Protein AF-D4DKR3-F1 (afdb_monomer_lite)

Sequence (176 aa):
MFDSEKPHPILAQIPLTVSPFISLPTATTLPYTYKSIPSSLPPSVTADASGSEKPKYVVSSSGHAAHPADILATCQALADHMKKRQSEGEAAIKEWEESIKQRDLAEKRRVAPGWLDREEKLLQPTHASGQASTEAHQSLLDRPVADQTNKDTSPAIEPRSEGVELDRAFGGLGLK

Secondary structure (DSSP, 8-state):
---TTS--TTTTSS-----TT--PPPPPPPPTT-----SSPPPPTT--TT--SS---EE-TTS-EE-HHHHHHHHHHHHHHHHHHHHHHHHHHHHHHHHHHHHHHHHHHHHSTTTSS-S-PPPPP-----S--------TT--------------------HHHHHHHHHTT----

Organism: Trichophyton verrucosum (strain HKI 0517) (NCBI:txid663202)

Structure (mmCIF, N/CA/C/O backbone):
data_AF-D4DKR3-F1
#
_entry.id   AF-D4DKR3-F1
#
loop_
_atom_site.group_PDB
_atom_site.id
_atom_site.type_symbol
_atom_site.label_atom_id
_atom_site.label_alt_id
_atom_site.label_comp_id
_atom_site.label_asym_id
_atom_site.label_entity_id
_atom_site.label_seq_id
_atom_site.pdbx_PDB_ins_code
_atom_site.Cartn_x
_atom_site.Cartn_y
_atom_site.Cartn_z
_atom_site.occupancy
_atom_site.B_iso_or_equiv
_atom_site.auth_seq_id
_atom_site.auth_comp_id
_atom_site.auth_asym_id
_atom_site.auth_atom_id
_atom_site.pdbx_PDB_model_num
ATOM 1 N N . MET A 1 1 ? 18.243 -6.278 -58.196 1.00 47.88 1 MET A N 1
ATOM 2 C CA . MET A 1 1 ? 19.218 -5.571 -57.344 1.00 47.88 1 MET A CA 1
ATOM 3 C C . MET A 1 1 ? 20.263 -4.982 -58.267 1.00 47.88 1 MET A C 1
ATOM 5 O O . MET A 1 1 ? 21.001 -5.741 -58.876 1.00 47.88 1 MET A O 1
ATOM 9 N N . PHE A 1 2 ? 20.238 -3.667 -58.476 1.00 51.94 2 PHE A N 1
ATOM 10 C CA . PHE A 1 2 ? 21.356 -2.976 -59.112 1.00 51.94 2 PHE A CA 1
ATOM 11 C C . PHE A 1 2 ? 22.352 -2.673 -57.993 1.00 51.94 2 PHE A C 1
ATOM 13 O O . PHE A 1 2 ? 22.015 -1.926 -57.076 1.00 51.94 2 PHE A O 1
ATOM 20 N N . ASP A 1 3 ? 23.522 -3.309 -58.020 1.00 56.03 3 ASP A N 1
ATOM 21 C CA . ASP A 1 3 ? 24.604 -2.995 -57.087 1.00 56.03 3 ASP A CA 1
ATOM 22 C C . ASP A 1 3 ? 25.090 -1.578 -57.394 1.00 56.03 3 ASP A C 1
ATOM 24 O O . ASP A 1 3 ? 25.833 -1.358 -58.348 1.00 56.03 3 ASP A O 1
ATOM 28 N N . SER A 1 4 ? 24.649 -0.604 -56.597 1.00 63.16 4 SER A N 1
ATOM 29 C CA . SER A 1 4 ? 24.989 0.810 -56.797 1.00 63.16 4 SER A CA 1
ATOM 30 C C . SER A 1 4 ? 26.489 1.098 -56.633 1.00 63.16 4 SER A C 1
ATOM 32 O O . SER A 1 4 ? 26.944 2.174 -57.008 1.00 63.16 4 SER A O 1
ATOM 34 N N . GLU A 1 5 ? 27.254 0.149 -56.087 1.00 69.62 5 GLU A N 1
ATOM 35 C CA . GLU A 1 5 ? 28.696 0.274 -55.855 1.00 69.62 5 GLU A CA 1
ATOM 36 C C . GLU A 1 5 ? 29.562 -0.247 -57.012 1.00 69.62 5 GLU A C 1
ATOM 38 O O . GLU A 1 5 ? 30.780 -0.070 -56.993 1.00 69.62 5 GLU A O 1
ATOM 43 N N . LYS A 1 6 ? 28.971 -0.880 -58.037 1.00 68.19 6 LYS A N 1
ATOM 44 C CA . LYS A 1 6 ? 29.717 -1.382 -59.202 1.00 68.19 6 LYS A CA 1
ATOM 45 C C . LYS A 1 6 ? 29.313 -0.633 -60.472 1.00 68.19 6 LYS A C 1
ATOM 47 O O . LYS A 1 6 ? 28.141 -0.666 -60.847 1.00 68.19 6 LYS A O 1
ATOM 52 N N . PRO A 1 7 ? 30.260 0.022 -61.170 1.00 73.94 7 PRO A N 1
ATOM 53 C CA . PRO A 1 7 ? 29.945 0.719 -62.408 1.00 73.94 7 PRO A CA 1
ATOM 54 C C . PRO A 1 7 ? 29.489 -0.273 -63.485 1.00 73.94 7 PRO A C 1
ATOM 56 O O . PRO A 1 7 ? 30.006 -1.384 -63.602 1.00 73.94 7 PRO A O 1
ATOM 59 N N . HIS A 1 8 ? 28.504 0.141 -64.282 1.00 74.00 8 HIS A N 1
ATOM 60 C CA . HIS A 1 8 ? 27.926 -0.684 -65.339 1.00 74.00 8 HIS A CA 1
ATOM 61 C C . HIS A 1 8 ? 28.985 -1.014 -66.415 1.00 74.00 8 HIS A C 1
ATOM 63 O O . HIS A 1 8 ? 29.696 -0.109 -66.858 1.00 74.00 8 HIS A O 1
ATOM 69 N N . PRO A 1 9 ? 29.079 -2.265 -66.906 1.00 78.69 9 PRO A N 1
ATOM 70 C CA . PRO A 1 9 ? 30.169 -2.710 -67.784 1.00 78.69 9 PRO A CA 1
ATOM 71 C C . PRO A 1 9 ? 30.269 -1.928 -69.103 1.00 78.69 9 PRO A C 1
ATOM 73 O O . PRO A 1 9 ? 31.364 -1.721 -69.612 1.00 78.69 9 PRO A O 1
ATOM 76 N N . ILE A 1 10 ? 29.142 -1.435 -69.629 1.00 74.56 10 ILE A N 1
ATOM 77 C CA . ILE A 1 10 ? 29.110 -0.588 -70.838 1.00 74.56 10 ILE A CA 1
ATOM 78 C C . ILE A 1 10 ? 29.700 0.808 -70.570 1.00 74.56 10 ILE A C 1
ATOM 80 O O . ILE A 1 10 ? 30.388 1.364 -71.418 1.00 74.56 10 ILE A O 1
ATOM 84 N N . LEU A 1 11 ? 29.485 1.366 -69.374 1.00 66.38 11 LEU A N 1
ATOM 85 C CA . LEU A 1 11 ? 30.037 2.668 -68.980 1.00 66.38 11 LEU A CA 1
ATOM 86 C C . LEU A 1 11 ? 31.556 2.608 -68.756 1.00 66.38 11 LEU A C 1
ATOM 88 O O . LEU A 1 11 ? 32.224 3.624 -68.901 1.00 66.38 11 LEU A O 1
ATOM 92 N N . ALA A 1 12 ? 32.109 1.425 -68.467 1.00 67.44 12 ALA A N 1
ATOM 93 C CA . ALA A 1 12 ? 33.553 1.219 -68.344 1.00 67.44 12 ALA A CA 1
ATOM 94 C C . ALA A 1 12 ? 34.294 1.205 -69.697 1.00 67.44 12 ALA A C 1
ATOM 96 O O . ALA A 1 12 ? 35.513 1.355 -69.725 1.00 67.44 12 ALA A O 1
ATOM 97 N N . GLN A 1 13 ? 33.582 1.008 -70.814 1.00 75.94 13 GLN A N 1
ATOM 98 C CA . GLN A 1 13 ? 34.176 0.926 -72.156 1.00 75.94 13 GLN A CA 1
ATOM 99 C C . GLN A 1 13 ? 34.294 2.288 -72.850 1.00 75.94 13 GLN A C 1
ATOM 101 O O . GLN A 1 13 ? 35.003 2.407 -73.849 1.00 75.94 13 GLN A O 1
ATOM 106 N N . ILE A 1 14 ? 33.604 3.312 -72.342 1.00 72.12 14 ILE A N 1
ATOM 107 C CA . ILE A 1 14 ? 33.618 4.653 -72.922 1.00 72.12 14 ILE A CA 1
ATOM 108 C C . ILE A 1 14 ? 34.691 5.470 -72.192 1.00 72.12 14 ILE A C 1
ATOM 110 O O . ILE A 1 14 ? 34.586 5.644 -70.976 1.00 72.12 14 ILE A O 1
ATOM 114 N N . PRO A 1 15 ? 35.720 5.991 -72.888 1.00 66.50 15 PRO A N 1
ATOM 115 C CA . PRO A 1 15 ? 36.674 6.888 -72.260 1.00 66.50 15 PRO A CA 1
ATOM 116 C C . PRO A 1 15 ? 35.930 8.145 -71.806 1.00 66.50 15 PRO A C 1
ATOM 118 O O . PRO A 1 15 ? 35.332 8.856 -72.613 1.00 66.50 15 PRO A O 1
ATOM 121 N N . LEU A 1 16 ? 35.954 8.415 -70.502 1.00 66.19 16 LEU A N 1
ATOM 122 C CA . LEU A 1 16 ? 35.400 9.637 -69.931 1.00 66.19 16 LEU A CA 1
ATOM 123 C C . LEU A 1 16 ? 36.301 10.799 -70.364 1.00 66.19 16 LEU A C 1
ATOM 125 O O . LEU A 1 16 ? 37.287 11.124 -69.705 1.00 66.19 16 LEU A O 1
ATOM 129 N N . THR A 1 17 ? 36.012 11.396 -71.519 1.00 60.03 17 THR A N 1
ATOM 130 C CA . THR A 1 17 ? 36.723 12.581 -71.999 1.00 60.03 17 THR A CA 1
ATOM 131 C C . THR A 1 17 ? 36.314 13.765 -71.137 1.00 60.03 17 THR A C 1
ATOM 133 O O . THR A 1 17 ? 35.278 14.394 -71.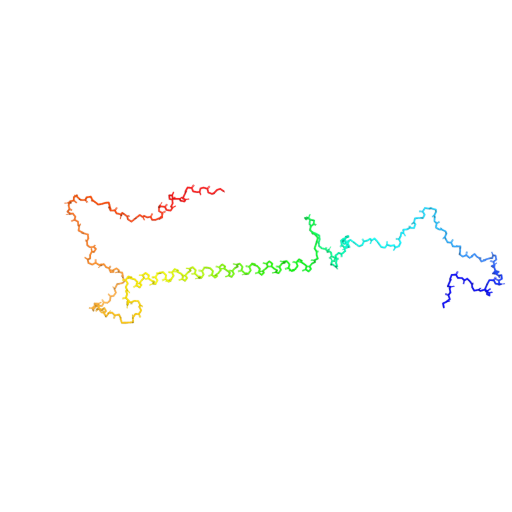352 1.00 60.03 17 THR A O 1
ATOM 136 N N . VAL A 1 18 ? 37.118 14.048 -70.122 1.00 63.41 18 VAL A N 1
ATOM 137 C CA . VAL A 1 18 ? 36.974 15.246 -69.305 1.00 63.41 18 VAL A CA 1
ATOM 138 C C . VAL A 1 18 ? 37.566 16.418 -70.083 1.00 63.41 18 VAL A C 1
ATOM 140 O O . VAL A 1 18 ? 38.732 16.390 -70.470 1.00 63.41 18 VAL A O 1
ATOM 143 N N . SER A 1 19 ? 36.757 17.447 -70.335 1.00 65.00 19 SER A N 1
ATOM 144 C CA . SER A 1 19 ? 37.252 18.709 -70.890 1.00 65.00 19 SER A CA 1
ATOM 145 C C . SER A 1 19 ? 38.295 19.307 -69.935 1.00 65.00 19 SER A C 1
ATOM 147 O O . SER A 1 19 ? 37.990 19.458 -68.751 1.00 65.00 19 SER A O 1
ATOM 149 N N . PRO A 1 20 ? 39.490 19.710 -70.410 1.00 71.94 20 PRO A N 1
ATOM 150 C CA . PRO A 1 20 ? 40.525 20.308 -69.561 1.00 71.94 20 PRO A CA 1
ATOM 151 C C . PRO A 1 20 ? 40.108 21.661 -68.960 1.00 71.94 20 PRO A C 1
ATOM 153 O O . PRO A 1 20 ? 40.789 22.181 -68.082 1.00 71.94 20 PRO A O 1
ATOM 156 N N . PHE A 1 21 ? 38.988 22.231 -69.417 1.00 73.38 21 PHE A N 1
ATOM 157 C CA . PHE A 1 21 ? 38.417 23.476 -68.903 1.00 73.38 21 PHE A CA 1
ATOM 158 C C . PHE A 1 21 ? 37.331 23.257 -67.839 1.00 73.38 21 PHE A C 1
ATOM 160 O O . PHE A 1 21 ? 36.771 24.228 -67.336 1.00 73.38 21 PHE A O 1
ATOM 167 N N . ILE A 1 22 ? 37.010 22.005 -67.500 1.00 71.12 22 ILE A N 1
ATOM 168 C CA . ILE A 1 22 ? 36.015 21.661 -66.482 1.00 71.12 22 ILE A CA 1
ATOM 169 C C . ILE A 1 22 ? 36.725 21.068 -65.267 1.00 71.12 22 ILE A C 1
ATOM 171 O O . ILE A 1 22 ? 37.285 19.974 -65.300 1.00 71.12 22 ILE A O 1
ATOM 175 N N . SER A 1 23 ? 36.712 21.817 -64.168 1.00 70.56 23 SER A N 1
ATOM 176 C CA . SER A 1 23 ? 37.173 21.338 -62.870 1.00 70.56 23 SER A CA 1
ATOM 177 C C . SER A 1 23 ? 36.073 20.478 -62.260 1.00 70.56 23 SER A C 1
ATOM 179 O O . SER A 1 23 ? 35.047 20.998 -61.822 1.00 70.56 23 SER A O 1
ATOM 181 N N . LEU A 1 24 ? 36.256 19.157 -62.250 1.00 71.94 24 LEU A N 1
ATOM 182 C CA . LEU A 1 24 ? 35.349 18.292 -61.504 1.00 71.94 24 LEU A CA 1
ATOM 183 C C . LEU A 1 24 ? 35.558 18.524 -60.003 1.00 71.94 24 LEU A C 1
ATOM 185 O O . LEU A 1 24 ? 36.702 18.695 -59.570 1.00 71.94 24 LEU A O 1
ATOM 189 N N . PRO A 1 25 ? 34.486 18.506 -59.198 1.00 77.38 25 PRO A N 1
ATOM 190 C CA . PRO A 1 25 ? 34.624 18.524 -57.752 1.00 77.38 25 PRO A CA 1
ATOM 191 C C . PRO A 1 25 ? 35.432 17.296 -57.315 1.00 77.38 25 PRO A C 1
ATOM 193 O O . PRO A 1 25 ? 35.041 16.153 -57.554 1.00 77.38 25 PRO A O 1
ATOM 196 N N . THR A 1 26 ? 36.591 17.535 -56.707 1.00 72.75 26 THR A N 1
ATOM 197 C CA . THR A 1 26 ? 37.438 16.491 -56.133 1.00 72.75 26 THR A CA 1
ATOM 198 C C . THR A 1 26 ? 36.822 15.988 -54.832 1.00 72.75 26 THR A C 1
ATOM 200 O O . THR A 1 26 ? 36.342 16.767 -54.008 1.00 72.75 26 THR A O 1
ATOM 203 N N . ALA A 1 27 ? 36.817 14.667 -54.642 1.00 74.31 27 ALA A N 1
ATOM 204 C CA . ALA A 1 27 ? 36.323 14.062 -53.413 1.00 74.31 27 ALA A CA 1
ATOM 205 C C . ALA A 1 27 ? 37.168 14.549 -52.228 1.00 74.31 27 ALA A C 1
ATOM 207 O O . ALA A 1 27 ? 38.392 14.405 -52.219 1.00 74.31 27 ALA A O 1
ATOM 208 N N . THR A 1 28 ? 36.518 15.148 -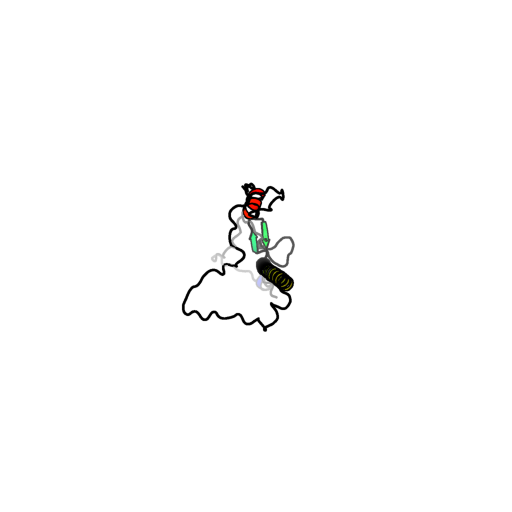51.234 1.00 75.00 28 THR A N 1
ATOM 209 C CA . THR A 1 28 ? 37.196 15.661 -50.045 1.00 75.00 28 THR A CA 1
ATOM 210 C C . THR A 1 28 ? 37.760 14.486 -49.252 1.00 75.00 28 THR A C 1
ATOM 212 O O . THR A 1 28 ? 37.004 13.642 -48.770 1.00 75.00 28 THR A O 1
ATOM 215 N N . THR A 1 29 ? 39.079 14.409 -49.107 1.00 81.12 29 THR A N 1
ATOM 216 C CA . THR A 1 29 ? 39.710 13.390 -48.267 1.00 81.12 29 THR A CA 1
ATOM 217 C C . THR A 1 29 ? 39.582 13.786 -46.807 1.00 81.12 29 THR A C 1
ATOM 219 O O . THR A 1 29 ? 39.818 14.941 -46.445 1.00 81.12 29 THR A O 1
ATOM 222 N N . LEU A 1 30 ? 39.240 12.827 -45.954 1.00 82.44 30 LEU A N 1
ATOM 223 C CA . LEU A 1 30 ? 39.203 13.062 -44.519 1.00 82.44 30 LEU A CA 1
ATOM 224 C C . LEU A 1 30 ? 40.627 13.368 -44.009 1.00 82.44 30 LEU A C 1
ATOM 226 O O . LEU A 1 30 ? 41.586 12.749 -44.478 1.00 82.44 30 LEU A O 1
ATOM 230 N N . PRO A 1 31 ? 40.796 14.317 -43.073 1.00 86.81 31 PRO A N 1
ATOM 231 C CA . PRO A 1 31 ? 42.096 14.615 -42.479 1.00 86.81 31 PRO A CA 1
ATOM 232 C C . PRO A 1 31 ? 42.723 13.383 -41.814 1.00 86.81 31 PRO A C 1
ATOM 234 O O . PRO A 1 31 ? 42.013 12.520 -41.308 1.00 86.81 31 PRO A O 1
ATOM 237 N N . TYR A 1 32 ? 44.054 13.343 -41.705 1.00 81.12 32 TYR A N 1
ATOM 238 C CA . TYR A 1 32 ? 44.770 12.253 -41.017 1.00 81.12 32 TYR A CA 1
ATOM 239 C C . TYR A 1 32 ? 44.396 12.115 -39.525 1.00 81.12 32 TYR A C 1
ATOM 241 O O . TYR A 1 32 ? 44.598 11.075 -38.908 1.00 81.12 32 TYR A O 1
ATOM 249 N N . THR A 1 33 ? 43.813 13.159 -38.934 1.00 81.81 33 THR A N 1
ATOM 250 C CA . THR A 1 33 ? 43.289 13.162 -37.562 1.00 81.81 33 THR A CA 1
ATOM 251 C C . THR A 1 33 ? 41.853 12.648 -37.453 1.00 81.81 33 THR A C 1
ATOM 253 O O . THR A 1 33 ? 41.288 12.646 -36.356 1.00 81.81 33 THR A O 1
ATOM 256 N N . TYR A 1 34 ? 41.239 12.224 -38.560 1.00 83.06 34 TYR A N 1
ATOM 257 C CA . TYR A 1 34 ? 39.873 11.730 -38.558 1.00 83.06 34 TYR A CA 1
ATOM 258 C C . TYR A 1 34 ? 39.774 10.418 -37.775 1.00 83.06 34 TYR A C 1
ATOM 260 O O . TYR A 1 34 ? 40.333 9.391 -38.154 1.00 83.06 34 TYR A O 1
ATOM 268 N N . LYS A 1 35 ? 39.030 10.456 -36.669 1.00 81.38 35 LYS A N 1
ATOM 269 C CA . LYS A 1 35 ? 38.674 9.278 -35.879 1.00 81.38 35 LYS A CA 1
ATOM 270 C C . LYS A 1 35 ? 37.245 8.880 -36.227 1.00 81.38 35 LYS A C 1
ATOM 272 O O . LYS A 1 35 ? 36.319 9.625 -35.915 1.00 81.38 35 LYS A O 1
ATOM 277 N N . SER A 1 36 ? 37.055 7.712 -36.846 1.00 78.31 36 SER A N 1
ATOM 278 C CA . SER A 1 36 ? 35.708 7.168 -37.031 1.00 78.31 36 SER A CA 1
ATOM 279 C C . SER A 1 36 ? 35.162 6.731 -35.677 1.00 78.31 36 SER A C 1
ATOM 281 O O . SER A 1 36 ? 35.691 5.807 -35.053 1.00 78.31 36 SER A O 1
ATOM 283 N N . ILE A 1 37 ? 34.111 7.395 -35.217 1.00 77.75 37 ILE A N 1
ATOM 284 C CA . ILE A 1 37 ? 33.347 6.912 -34.072 1.00 77.75 37 ILE A CA 1
ATOM 285 C C . ILE A 1 37 ? 32.473 5.726 -34.512 1.00 77.75 37 ILE A C 1
ATOM 287 O O . ILE A 1 37 ? 31.946 5.745 -35.627 1.00 77.75 37 ILE A O 1
ATOM 291 N N . PRO A 1 38 ? 32.313 4.688 -33.674 1.00 79.25 38 PRO A N 1
ATOM 292 C CA . PRO A 1 38 ? 31.360 3.621 -33.943 1.00 79.25 38 PRO A CA 1
ATOM 293 C C . PRO A 1 38 ? 29.955 4.212 -34.097 1.00 79.25 38 PRO A C 1
ATOM 295 O O . PRO A 1 38 ? 29.514 4.986 -33.253 1.00 79.25 38 PRO A O 1
ATOM 298 N N . SER A 1 39 ? 29.229 3.816 -35.142 1.00 72.19 39 SER A N 1
ATOM 299 C CA . SER A 1 39 ? 27.810 4.159 -35.328 1.00 72.19 39 SER A CA 1
ATOM 300 C C . SER A 1 39 ? 26.880 3.429 -34.350 1.00 72.19 39 SER A C 1
ATOM 302 O O . SER A 1 39 ? 25.665 3.617 -34.387 1.00 72.19 39 SER A O 1
ATOM 304 N N . SER A 1 40 ? 27.437 2.588 -33.474 1.00 72.62 40 SER A N 1
ATOM 305 C CA . SER A 1 40 ? 26.691 1.960 -32.395 1.00 72.62 40 SER A CA 1
ATOM 306 C C . SER A 1 40 ? 26.333 3.019 -31.365 1.00 72.62 40 SER A C 1
ATOM 308 O O . SER A 1 40 ? 27.212 3.586 -30.714 1.00 72.62 40 SER A O 1
ATOM 310 N N . LEU A 1 41 ? 25.031 3.254 -31.208 1.00 68.62 41 LEU A N 1
ATOM 311 C CA . LEU A 1 41 ? 24.482 4.036 -30.108 1.00 68.62 41 LEU A CA 1
ATOM 312 C C . LEU A 1 41 ? 25.113 3.563 -28.786 1.00 68.62 41 LEU A C 1
ATOM 314 O O . LEU A 1 41 ? 25.294 2.351 -28.602 1.00 68.62 41 LEU A O 1
ATOM 318 N N . PRO A 1 42 ? 25.469 4.486 -27.875 1.00 71.06 42 PRO A N 1
ATOM 319 C CA . PRO A 1 42 ? 25.926 4.096 -26.551 1.00 71.06 42 PRO A CA 1
ATOM 320 C C . PRO A 1 42 ? 24.861 3.209 -25.882 1.00 71.06 42 PRO A C 1
ATOM 322 O O . PRO A 1 42 ? 23.664 3.421 -26.114 1.00 71.06 42 PRO A O 1
ATOM 325 N N . PRO A 1 43 ? 25.270 2.213 -25.072 1.00 65.75 43 PRO A N 1
ATOM 326 C CA . PRO A 1 43 ? 24.329 1.338 -24.383 1.00 65.75 43 PRO A CA 1
ATOM 327 C C . PRO A 1 43 ? 23.346 2.189 -23.577 1.00 65.75 43 PRO A C 1
ATOM 329 O O . PRO A 1 43 ? 23.744 3.096 -22.844 1.00 65.75 43 PRO A O 1
ATOM 332 N N . SER A 1 44 ? 22.049 1.937 -23.762 1.00 60.03 44 SER A N 1
ATOM 333 C CA . SER A 1 44 ? 21.001 2.695 -23.086 1.00 60.03 44 SER A CA 1
ATOM 334 C C . SER A 1 44 ? 21.167 2.565 -21.572 1.00 60.03 44 SER A C 1
ATOM 336 O O . SER A 1 44 ? 21.237 1.457 -21.054 1.00 60.03 44 SER A O 1
ATOM 338 N N . VAL A 1 45 ? 21.174 3.699 -20.863 1.00 61.19 45 VAL A N 1
ATOM 339 C CA . VAL A 1 45 ? 21.281 3.801 -19.388 1.00 61.19 45 VAL A CA 1
ATOM 340 C C . VAL A 1 45 ? 20.224 2.962 -18.646 1.00 61.19 45 VAL A C 1
ATOM 342 O O . VAL A 1 45 ? 20.368 2.670 -17.466 1.00 61.19 45 VAL A O 1
ATOM 345 N N . THR A 1 46 ? 19.169 2.543 -19.341 1.00 59.03 46 THR A N 1
ATOM 346 C CA . THR A 1 46 ? 18.067 1.733 -18.818 1.00 59.03 46 THR A CA 1
ATOM 347 C C . THR A 1 46 ? 18.272 0.222 -18.948 1.00 59.03 46 THR A C 1
ATOM 349 O O . THR A 1 46 ? 17.469 -0.535 -18.399 1.00 59.03 46 THR A O 1
ATOM 352 N N . ALA A 1 47 ? 19.300 -0.232 -19.675 1.00 54.72 47 ALA A N 1
ATOM 353 C CA . ALA A 1 47 ? 19.634 -1.644 -19.811 1.00 54.72 47 ALA A CA 1
ATOM 354 C C . ALA A 1 47 ? 20.470 -2.079 -18.606 1.00 54.72 47 ALA A C 1
ATOM 356 O O . ALA A 1 47 ? 21.699 -2.031 -18.611 1.00 54.72 47 ALA A O 1
ATOM 357 N N . ASP A 1 48 ? 19.776 -2.481 -17.547 1.00 55.47 48 ASP A N 1
ATOM 358 C CA . ASP A 1 48 ? 20.398 -3.172 -16.428 1.00 55.47 48 ASP A CA 1
ATOM 359 C C . ASP A 1 48 ? 21.140 -4.412 -16.968 1.00 55.47 48 ASP A C 1
ATOM 361 O O . ASP A 1 48 ? 20.566 -5.205 -17.722 1.00 55.47 48 ASP A O 1
ATOM 365 N N . ALA A 1 49 ? 22.410 -4.604 -16.596 1.00 55.72 49 ALA A N 1
ATOM 366 C CA . ALA A 1 49 ? 23.259 -5.705 -17.086 1.00 55.72 49 ALA A CA 1
ATOM 367 C C . ALA A 1 49 ? 22.721 -7.111 -16.721 1.00 55.72 49 ALA A C 1
ATOM 369 O O . ALA A 1 49 ? 23.254 -8.126 -17.159 1.00 55.72 49 ALA A O 1
ATOM 370 N N . SER A 1 50 ? 21.651 -7.159 -15.921 1.00 58.41 50 SER A N 1
ATOM 371 C CA . SER A 1 50 ? 20.939 -8.349 -15.457 1.00 58.41 50 SER A CA 1
ATOM 372 C C . SER A 1 50 ? 19.838 -8.840 -16.410 1.00 58.41 50 SER A C 1
ATOM 374 O O . SER A 1 50 ? 19.200 -9.846 -16.100 1.00 58.41 50 SER A O 1
ATOM 376 N N . GLY A 1 51 ? 19.556 -8.153 -17.523 1.00 57.31 51 GLY A N 1
ATOM 377 C CA . GLY A 1 51 ? 18.548 -8.618 -18.487 1.00 57.31 51 GLY A CA 1
ATOM 378 C C . GLY A 1 51 ? 17.112 -8.637 -17.941 1.00 57.31 51 GLY A C 1
ATOM 379 O O . GLY A 1 51 ? 16.305 -9.458 -18.368 1.00 57.31 51 GLY A O 1
ATOM 380 N N . SER A 1 52 ? 16.775 -7.767 -16.981 1.00 62.53 52 SER A N 1
ATOM 381 C CA . SER A 1 52 ? 15.394 -7.658 -16.502 1.00 62.53 52 SER A CA 1
ATOM 382 C C . SER A 1 52 ? 14.497 -7.073 -17.595 1.00 62.53 52 SER A C 1
ATOM 384 O O . SER A 1 52 ? 14.794 -5.996 -18.109 1.00 62.53 52 SER A O 1
ATOM 386 N N . GLU A 1 53 ? 13.371 -7.728 -17.895 1.00 67.94 53 GLU A N 1
ATOM 387 C CA . GLU A 1 53 ? 12.419 -7.299 -18.939 1.00 67.94 53 GLU A CA 1
ATOM 388 C C . GLU A 1 53 ? 11.856 -5.881 -18.739 1.00 67.94 53 GLU A C 1
ATOM 390 O O . GLU A 1 53 ? 11.370 -5.262 -19.684 1.00 67.94 53 GLU A O 1
ATOM 395 N N . LYS A 1 54 ? 11.919 -5.350 -17.511 1.00 71.75 54 LYS A N 1
ATOM 396 C CA . LYS A 1 54 ? 11.416 -4.021 -17.162 1.00 71.75 54 LYS A CA 1
ATOM 397 C C . LYS A 1 54 ? 12.577 -3.048 -16.913 1.00 71.75 54 LYS A C 1
ATOM 399 O O . LYS A 1 54 ? 13.313 -3.234 -15.943 1.00 71.75 54 LYS A O 1
ATOM 404 N N . PRO A 1 55 ? 12.738 -1.997 -17.732 1.00 78.69 55 PRO A N 1
ATOM 405 C CA . PRO A 1 55 ? 13.766 -0.980 -17.522 1.00 78.69 55 PRO A CA 1
ATOM 406 C C . PRO A 1 55 ? 13.522 -0.181 -16.234 1.00 78.69 55 PRO A C 1
ATOM 408 O O . PRO A 1 55 ? 12.427 0.315 -15.974 1.00 78.69 55 PRO A O 1
ATOM 411 N N . LYS A 1 56 ? 14.558 -0.017 -15.415 1.00 81.69 56 LYS A N 1
ATOM 412 C CA . LYS A 1 56 ? 14.478 0.743 -14.161 1.00 81.69 56 LYS A CA 1
ATOM 413 C C . LYS A 1 56 ? 14.699 2.227 -14.447 1.00 81.69 56 LYS A C 1
ATOM 415 O O . LYS A 1 56 ? 15.829 2.671 -14.614 1.00 81.69 56 LYS A O 1
ATOM 420 N N . TYR A 1 57 ? 13.611 2.986 -14.541 1.00 82.12 57 TYR A N 1
ATOM 421 C CA . TYR A 1 57 ? 13.661 4.417 -14.868 1.00 82.12 57 TYR A CA 1
ATOM 422 C C . TYR A 1 57 ? 13.914 5.318 -13.661 1.00 82.12 57 TYR A C 1
ATOM 424 O O . TYR A 1 57 ? 14.390 6.439 -13.819 1.00 82.12 57 TYR A O 1
ATOM 432 N N . VAL A 1 58 ? 13.560 4.858 -12.461 1.00 83.50 58 VAL A N 1
ATOM 433 C CA . VAL A 1 58 ? 13.632 5.668 -11.247 1.00 83.50 58 VAL A CA 1
ATOM 434 C C . VAL A 1 58 ? 14.789 5.165 -10.408 1.00 83.50 58 VAL A C 1
ATOM 436 O O . VAL A 1 58 ? 14.751 4.032 -9.938 1.00 83.50 58 VAL A O 1
ATOM 439 N N . VAL A 1 59 ? 15.799 6.008 -10.213 1.00 85.56 59 VAL A N 1
ATOM 440 C CA . VAL A 1 59 ? 16.939 5.736 -9.333 1.00 85.56 59 VAL A CA 1
ATOM 441 C C . VAL A 1 59 ? 16.811 6.632 -8.109 1.00 85.56 59 VAL A C 1
ATOM 443 O O . VAL A 1 59 ? 16.767 7.855 -8.225 1.00 85.56 59 VAL A O 1
ATOM 446 N N . SER A 1 60 ? 16.722 6.025 -6.931 1.00 83.44 60 SER A N 1
ATOM 447 C CA . SER A 1 60 ? 16.782 6.742 -5.662 1.00 83.44 60 SER A CA 1
ATOM 448 C C . SER A 1 60 ? 18.232 7.063 -5.298 1.00 83.44 60 SER A C 1
ATOM 450 O O . SER A 1 60 ? 19.148 6.314 -5.641 1.00 83.44 60 SER A O 1
ATOM 452 N N . SER A 1 61 ? 18.450 8.137 -4.537 1.00 83.38 61 SER A N 1
ATOM 453 C CA . SER A 1 61 ? 19.766 8.486 -3.979 1.00 83.38 61 SER A CA 1
ATOM 454 C C . SER A 1 61 ? 20.349 7.389 -3.080 1.00 83.38 61 SER A C 1
ATOM 456 O O . SER A 1 61 ? 21.561 7.325 -2.901 1.00 83.38 61 SER A O 1
ATOM 458 N N . SER A 1 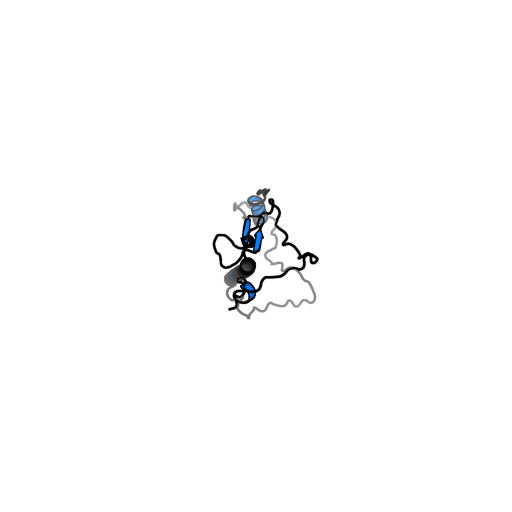62 ? 19.502 6.495 -2.560 1.00 83.38 62 SER A N 1
ATOM 459 C CA . SER A 1 62 ? 19.900 5.302 -1.806 1.00 83.38 62 SER A CA 1
ATOM 460 C C . SER A 1 62 ? 20.455 4.162 -2.674 1.00 83.38 62 SER A C 1
ATOM 462 O O . SER A 1 62 ? 20.832 3.123 -2.140 1.00 83.38 62 SER A O 1
ATOM 464 N N . GLY A 1 63 ? 20.487 4.321 -4.002 1.00 77.62 63 GLY A N 1
ATOM 465 C CA . GLY A 1 63 ? 20.945 3.295 -4.943 1.00 77.62 63 GLY A CA 1
ATOM 466 C C . GLY A 1 63 ? 19.873 2.270 -5.329 1.00 77.62 63 GLY A C 1
ATOM 467 O O . GLY A 1 63 ? 20.155 1.350 -6.094 1.00 77.62 63 GLY A O 1
ATOM 468 N N . HIS A 1 64 ? 18.635 2.416 -4.845 1.00 81.06 64 HIS A N 1
ATOM 469 C CA . HIS A 1 64 ? 17.522 1.580 -5.291 1.00 81.06 64 HIS A CA 1
ATOM 470 C C . HIS A 1 64 ? 16.987 2.077 -6.638 1.00 81.06 64 HIS A C 1
ATOM 472 O O . HIS A 1 64 ? 16.494 3.202 -6.734 1.00 81.06 64 HIS A O 1
ATOM 478 N N . ALA A 1 65 ? 17.072 1.233 -7.666 1.00 81.88 65 ALA A N 1
ATOM 479 C CA . ALA A 1 65 ? 16.517 1.500 -8.984 1.00 81.88 65 ALA A CA 1
ATOM 480 C C . ALA A 1 65 ? 15.285 0.617 -9.229 1.00 81.88 65 ALA A C 1
ATOM 482 O O . ALA A 1 65 ? 15.368 -0.607 -9.108 1.00 81.88 65 ALA A O 1
ATOM 483 N N . ALA A 1 66 ? 14.154 1.229 -9.576 1.00 83.75 66 ALA A N 1
ATOM 484 C CA . ALA A 1 66 ? 12.876 0.544 -9.755 1.00 83.75 66 ALA A CA 1
ATOM 485 C C . ALA A 1 66 ? 12.148 0.995 -11.028 1.00 83.75 66 ALA A C 1
ATOM 487 O O . ALA A 1 66 ? 12.369 2.090 -11.560 1.00 83.75 66 ALA A O 1
ATOM 488 N N . HIS A 1 67 ? 11.254 0.135 -11.514 1.00 89.31 67 HIS A N 1
ATOM 489 C CA . HIS A 1 67 ? 10.294 0.493 -12.550 1.00 89.31 67 HIS A CA 1
ATOM 490 C C . HIS A 1 67 ? 9.092 1.216 -11.903 1.00 89.31 67 HIS A C 1
ATOM 492 O O . HIS A 1 67 ? 8.635 0.803 -10.834 1.00 89.31 67 HIS A O 1
ATOM 498 N N . PRO A 1 68 ? 8.523 2.265 -12.526 1.00 89.31 68 PRO A N 1
ATOM 499 C CA . PRO A 1 68 ? 7.410 3.033 -11.957 1.00 89.31 68 PRO A CA 1
ATOM 500 C C . PRO A 1 68 ? 6.183 2.179 -11.602 1.00 89.31 68 PRO A C 1
ATOM 502 O O . PRO A 1 68 ? 5.536 2.432 -10.591 1.00 89.31 68 PRO A O 1
ATOM 505 N N . ALA A 1 69 ? 5.884 1.133 -12.380 1.00 89.81 69 ALA A N 1
ATOM 506 C CA . ALA A 1 69 ? 4.795 0.204 -12.053 1.00 89.81 69 ALA A CA 1
ATOM 507 C C . ALA A 1 69 ? 5.016 -0.537 -10.723 1.00 89.81 69 ALA A C 1
ATOM 509 O O . ALA A 1 69 ? 4.060 -0.746 -9.981 1.00 89.81 69 ALA A O 1
ATOM 510 N N . ASP A 1 70 ? 6.261 -0.887 -10.393 1.00 90.00 70 ASP A N 1
ATOM 511 C CA . ASP A 1 70 ? 6.573 -1.597 -9.149 1.00 90.00 70 ASP A CA 1
ATOM 512 C C . ASP A 1 70 ? 6.469 -0.641 -7.945 1.00 90.00 70 ASP A C 1
ATOM 514 O O . ASP A 1 70 ? 6.011 -1.029 -6.868 1.00 90.00 70 ASP A O 1
ATOM 518 N N . ILE A 1 71 ? 6.801 0.642 -8.144 1.00 91.56 71 ILE A N 1
ATOM 519 C CA . ILE A 1 71 ? 6.599 1.703 -7.144 1.00 91.56 71 ILE A CA 1
ATOM 520 C C . ILE A 1 71 ? 5.104 1.883 -6.865 1.00 91.56 71 ILE A C 1
ATOM 522 O O . ILE A 1 71 ? 4.695 1.897 -5.706 1.00 91.56 71 ILE A O 1
ATOM 526 N N . LEU A 1 72 ? 4.274 1.961 -7.912 1.00 94.88 72 LEU A N 1
ATOM 527 C CA . LEU A 1 72 ? 2.822 2.077 -7.759 1.00 94.88 72 LEU A CA 1
ATOM 528 C C . LEU A 1 72 ? 2.228 0.871 -7.026 1.00 94.88 72 LEU A C 1
ATOM 530 O O . LEU A 1 72 ? 1.438 1.061 -6.102 1.00 94.88 72 LEU A O 1
ATOM 534 N N . ALA A 1 73 ? 2.648 -0.345 -7.383 1.00 94.94 73 ALA A N 1
ATOM 535 C CA . ALA A 1 73 ? 2.225 -1.560 -6.693 1.00 94.94 73 ALA A CA 1
ATOM 536 C C . ALA A 1 73 ? 2.611 -1.529 -5.205 1.00 94.94 73 ALA A C 1
ATOM 538 O O . ALA A 1 73 ? 1.796 -1.856 -4.345 1.00 94.94 73 ALA A O 1
ATOM 539 N N . THR A 1 74 ? 3.820 -1.057 -4.888 1.00 94.81 74 THR A N 1
ATOM 540 C CA . THR A 1 74 ? 4.285 -0.904 -3.501 1.00 94.81 74 THR A CA 1
ATOM 541 C C . THR A 1 74 ? 3.451 0.127 -2.736 1.00 94.81 74 THR A C 1
ATOM 543 O O . THR A 1 74 ? 3.042 -0.129 -1.603 1.00 94.81 74 THR A O 1
ATOM 546 N N . CYS A 1 75 ? 3.140 1.274 -3.348 1.00 96.19 75 CYS A N 1
ATOM 547 C CA . CYS A 1 75 ? 2.290 2.297 -2.733 1.00 96.19 75 CYS A CA 1
ATOM 548 C C . CYS A 1 75 ? 0.861 1.790 -2.485 1.00 96.19 75 CYS A C 1
ATOM 550 O O . CYS A 1 75 ? 0.292 2.067 -1.431 1.00 96.19 75 CYS A O 1
ATOM 552 N N . GLN A 1 76 ? 0.290 1.038 -3.428 1.00 98.06 76 GLN A N 1
ATOM 553 C CA . GLN A 1 76 ? -1.042 0.444 -3.284 1.00 98.06 76 GLN A CA 1
ATOM 554 C C . GLN A 1 76 ? -1.063 -0.611 -2.173 1.00 98.06 76 GLN A C 1
ATOM 556 O O . GLN A 1 76 ? -1.900 -0.529 -1.277 1.00 98.06 76 GLN A O 1
ATOM 561 N N . ALA A 1 77 ? -0.087 -1.522 -2.161 1.00 98.00 77 ALA A N 1
ATOM 562 C CA . ALA A 1 77 ? 0.051 -2.523 -1.106 1.00 98.00 77 ALA A CA 1
ATOM 563 C C . ALA A 1 77 ? 0.194 -1.881 0.286 1.00 98.00 77 ALA A C 1
ATOM 565 O O . ALA A 1 77 ? -0.412 -2.345 1.254 1.00 98.00 77 ALA A O 1
ATOM 566 N N . LEU A 1 78 ? 0.950 -0.781 0.390 1.00 97.94 78 LEU A N 1
ATOM 567 C CA . LEU A 1 78 ? 1.070 -0.020 1.633 1.00 97.94 78 LEU A CA 1
ATOM 568 C C . LEU A 1 78 ? -0.268 0.607 2.047 1.00 97.94 78 LEU A C 1
ATOM 570 O O . LEU A 1 78 ? -0.648 0.508 3.214 1.00 97.9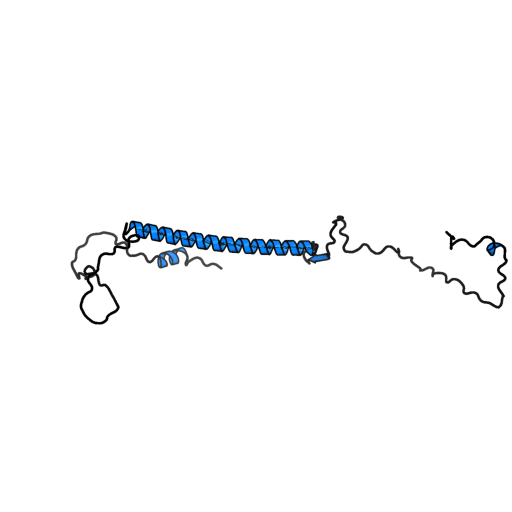4 78 LEU A O 1
ATOM 574 N N . ALA A 1 79 ? -0.992 1.224 1.112 1.00 98.00 79 ALA A N 1
ATOM 575 C CA . ALA A 1 79 ? -2.292 1.829 1.391 1.00 98.00 79 ALA A CA 1
ATOM 576 C C . ALA A 1 79 ? -3.310 0.791 1.893 1.00 98.00 79 ALA A C 1
ATOM 578 O O . ALA A 1 79 ? -4.025 1.044 2.866 1.00 98.00 79 ALA A O 1
ATOM 579 N N . ASP A 1 80 ? -3.341 -0.390 1.279 1.00 98.38 80 ASP A N 1
ATOM 580 C CA . ASP A 1 80 ? -4.226 -1.481 1.689 1.00 98.38 80 ASP A CA 1
ATOM 581 C C . ASP A 1 80 ? -3.843 -2.034 3.064 1.00 98.38 80 ASP A C 1
ATOM 583 O O . ASP A 1 80 ? -4.712 -2.267 3.908 1.00 98.38 80 ASP A O 1
ATOM 587 N N . HIS A 1 81 ? -2.544 -2.159 3.345 1.00 98.31 81 HIS A N 1
ATOM 588 C CA . HIS A 1 81 ? -2.064 -2.546 4.668 1.00 98.31 81 HIS A CA 1
ATOM 589 C C . HIS A 1 81 ? -2.461 -1.529 5.749 1.00 98.31 81 HIS A C 1
ATOM 591 O O . HIS A 1 81 ? -2.924 -1.924 6.820 1.00 98.31 81 HIS A O 1
ATOM 597 N N . MET A 1 82 ? -2.341 -0.225 5.479 1.00 98.56 82 MET A N 1
ATOM 598 C CA . MET A 1 82 ? -2.760 0.809 6.432 1.00 98.56 82 MET A CA 1
ATOM 599 C C . MET A 1 82 ? -4.268 0.763 6.701 1.00 98.56 82 MET A C 1
ATOM 601 O O . MET A 1 82 ? -4.675 0.817 7.861 1.00 98.56 82 MET A O 1
ATOM 605 N N . LYS A 1 83 ? -5.094 0.582 5.662 1.00 98.44 83 LYS A N 1
ATOM 606 C CA . LYS A 1 83 ? -6.549 0.408 5.820 1.00 98.44 83 LYS A CA 1
ATOM 607 C C . LYS A 1 83 ? -6.891 -0.827 6.646 1.00 98.44 83 LYS A C 1
ATOM 609 O O . LYS A 1 83 ? -7.727 -0.749 7.542 1.00 98.44 83 LYS A O 1
ATOM 614 N N . LYS A 1 84 ? -6.218 -1.951 6.383 1.00 98.56 84 LYS A N 1
ATOM 615 C CA . LYS A 1 84 ? -6.388 -3.182 7.161 1.00 98.56 84 LYS A CA 1
ATOM 616 C C . LYS A 1 84 ? -6.086 -2.936 8.640 1.00 98.56 84 LYS A C 1
ATOM 618 O O . LYS A 1 84 ? -6.938 -3.212 9.479 1.00 98.56 84 LYS A O 1
ATOM 623 N N . ARG A 1 85 ? -4.935 -2.330 8.950 1.00 98.38 85 ARG A N 1
ATOM 624 C CA . ARG A 1 85 ? -4.530 -1.996 10.328 1.00 98.38 85 ARG A CA 1
ATOM 625 C C . ARG A 1 85 ? -5.526 -1.072 11.025 1.00 98.38 85 ARG A C 1
ATOM 627 O O . ARG A 1 85 ? -5.810 -1.272 12.201 1.00 98.38 85 ARG A O 1
ATOM 634 N N . GLN A 1 86 ? -6.070 -0.093 10.306 1.00 98.44 86 GLN A N 1
ATOM 635 C CA . GLN A 1 86 ? -7.111 0.781 10.837 1.00 98.44 86 GLN A CA 1
ATOM 636 C C . GLN A 1 86 ? -8.385 -0.009 11.167 1.00 98.44 86 GLN A C 1
ATOM 638 O O . GLN A 1 86 ? -8.886 0.091 12.283 1.00 98.44 86 GLN A O 1
ATOM 643 N N . SER A 1 87 ? -8.868 -0.842 10.240 1.00 98.31 87 SER A N 1
ATOM 644 C CA . SER A 1 87 ? -10.080 -1.645 10.454 1.00 98.31 87 SER A CA 1
ATOM 645 C C . SER A 1 87 ? -9.938 -2.660 11.594 1.00 98.31 87 SER A C 1
ATOM 647 O O . SER A 1 87 ? -10.874 -2.847 12.365 1.00 98.31 87 SER A O 1
ATOM 649 N N . GLU A 1 88 ? -8.760 -3.273 11.743 1.00 98.38 88 GLU A N 1
ATOM 650 C CA . GLU A 1 88 ? -8.451 -4.185 12.849 1.00 98.38 88 GLU A CA 1
ATOM 651 C C . GLU A 1 88 ? -8.446 -3.444 14.190 1.00 98.38 88 GLU A C 1
ATOM 653 O O . GLU A 1 88 ? -9.005 -3.938 15.165 1.00 98.38 88 GLU A O 1
ATOM 658 N N . GLY A 1 89 ? -7.869 -2.238 14.233 1.00 98.38 89 GLY A N 1
ATOM 659 C CA . GLY A 1 89 ? -7.894 -1.389 15.424 1.00 98.38 89 GLY A CA 1
ATOM 660 C C . GLY A 1 89 ? -9.312 -0.969 15.814 1.00 98.38 89 GLY A C 1
ATOM 661 O O . GLY A 1 89 ? -9.696 -1.095 16.974 1.00 98.38 89 GLY A O 1
ATOM 662 N N . GLU A 1 90 ? -10.119 -0.529 14.847 1.00 98.25 90 GLU A N 1
ATOM 663 C CA . GLU A 1 90 ? -11.522 -0.163 15.079 1.00 98.25 90 GLU A CA 1
ATOM 664 C C . GLU A 1 90 ? -12.364 -1.362 15.542 1.00 98.25 90 GLU A C 1
ATOM 666 O O . GLU A 1 90 ? -13.216 -1.212 16.419 1.00 98.25 90 GLU A O 1
ATOM 671 N N . ALA A 1 91 ? -12.127 -2.554 14.987 1.00 98.25 91 ALA A N 1
ATOM 672 C CA . ALA A 1 91 ? -12.790 -3.781 15.419 1.00 98.25 91 ALA A CA 1
ATOM 673 C C . ALA A 1 91 ? -12.394 -4.169 16.851 1.00 98.25 91 ALA A C 1
ATOM 675 O O . ALA A 1 91 ? -13.273 -4.460 17.659 1.00 98.25 91 ALA A O 1
ATOM 676 N N . ALA A 1 92 ? -11.103 -4.095 17.189 1.00 98.38 92 ALA A N 1
ATOM 677 C CA . ALA A 1 92 ? -10.608 -4.403 18.529 1.00 98.38 92 ALA A CA 1
ATOM 678 C C . ALA A 1 92 ? -11.175 -3.452 19.597 1.00 98.38 92 ALA A C 1
ATOM 680 O O . ALA A 1 92 ? -11.523 -3.891 20.692 1.00 98.38 92 ALA A O 1
ATOM 681 N N . ILE A 1 93 ? -11.316 -2.158 19.281 1.00 98.44 93 ILE A N 1
ATOM 682 C CA . ILE A 1 93 ? -11.946 -1.185 20.189 1.00 98.44 93 ILE A CA 1
ATOM 683 C C . ILE A 1 93 ? -13.421 -1.538 20.408 1.00 98.44 93 ILE A C 1
ATOM 685 O O . ILE A 1 93 ? -13.871 -1.576 21.551 1.00 98.44 93 ILE A O 1
ATOM 689 N N . LYS A 1 94 ? -14.166 -1.850 19.339 1.00 98.38 94 LYS A N 1
ATOM 690 C CA . LYS A 1 94 ? -15.583 -2.239 19.446 1.00 98.38 94 LYS A CA 1
ATOM 691 C C . LYS A 1 94 ? -15.766 -3.509 20.271 1.00 98.38 94 LYS A C 1
ATOM 693 O O . LYS A 1 94 ? -16.609 -3.533 21.162 1.00 98.38 94 LYS A O 1
ATOM 698 N N . GLU A 1 95 ? -14.952 -4.531 20.021 1.00 98.44 95 GLU A N 1
ATOM 699 C CA . GLU A 1 95 ? -14.971 -5.776 20.792 1.00 98.44 95 GLU A CA 1
ATOM 700 C C . GLU A 1 95 ? -14.664 -5.518 22.274 1.00 98.44 95 GLU A C 1
ATOM 702 O O . GLU A 1 95 ? -15.356 -6.026 23.160 1.00 98.44 95 GLU A O 1
ATOM 707 N N . TRP A 1 96 ? -13.673 -4.670 22.563 1.00 98.25 96 TRP A N 1
ATOM 708 C CA . TRP A 1 96 ? -13.344 -4.286 23.931 1.00 98.25 96 TRP A CA 1
ATOM 709 C C . TRP A 1 96 ? -14.508 -3.557 24.618 1.00 98.25 96 TRP A C 1
ATOM 711 O O . TRP A 1 96 ? -14.894 -3.938 25.727 1.00 98.25 96 TRP A O 1
ATOM 721 N N . GLU A 1 97 ? -15.130 -2.582 23.953 1.00 98.31 97 GLU A N 1
ATOM 722 C CA . GLU A 1 97 ? -16.308 -1.876 24.470 1.00 98.31 97 GLU A CA 1
ATOM 723 C C . GLU A 1 97 ? -17.496 -2.816 24.716 1.00 98.31 97 GLU A C 1
ATOM 725 O O . GLU A 1 97 ? -18.182 -2.706 25.735 1.00 98.31 97 GLU A O 1
ATOM 730 N N . GLU A 1 98 ? -17.759 -3.746 23.798 1.00 97.81 98 GLU A N 1
ATOM 731 C CA . GLU A 1 98 ? -18.806 -4.758 23.947 1.00 97.81 98 GLU A CA 1
ATOM 732 C C . GLU A 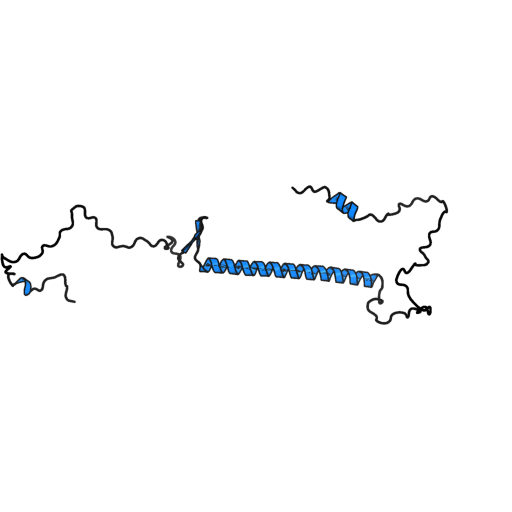1 98 ? -18.519 -5.691 25.124 1.00 97.81 98 GLU A C 1
ATOM 734 O O . GLU A 1 98 ? -19.426 -5.976 25.908 1.00 97.81 98 GLU A O 1
ATOM 739 N N . SER A 1 99 ? -17.261 -6.095 25.320 1.00 96.94 99 SER A N 1
ATOM 740 C CA . SER A 1 99 ? -16.858 -6.926 26.459 1.00 96.94 99 SER A CA 1
ATOM 741 C C . SER A 1 99 ? -17.077 -6.222 27.805 1.00 96.94 99 SER A C 1
ATOM 743 O O . SER A 1 99 ? -17.497 -6.857 28.776 1.00 96.94 99 SER A O 1
ATOM 745 N N . ILE A 1 100 ? -16.840 -4.904 27.871 1.00 96.44 100 ILE A N 1
ATOM 746 C CA . ILE A 1 100 ? -17.130 -4.088 29.057 1.00 96.44 100 ILE A CA 1
ATOM 747 C C . ILE A 1 100 ? -18.635 -4.050 29.291 1.00 96.44 100 ILE A C 1
ATOM 749 O O . ILE A 1 100 ? -19.088 -4.421 30.371 1.00 96.44 100 ILE A O 1
ATOM 753 N N . LYS A 1 101 ? -19.421 -3.714 28.261 1.00 95.75 101 LYS A N 1
ATOM 754 C CA . LYS A 1 101 ? -20.889 -3.682 28.359 1.00 95.75 101 LYS A CA 1
ATOM 755 C C . LYS A 1 101 ? -21.447 -5.026 28.826 1.00 95.75 101 LYS A C 1
ATOM 757 O O . LYS A 1 101 ? -22.334 -5.056 29.673 1.00 95.75 101 LYS A O 1
ATOM 762 N N . GLN A 1 102 ? -20.929 -6.140 28.313 1.00 94.31 102 GLN A N 1
ATOM 763 C CA . GLN A 1 102 ? -21.353 -7.480 28.720 1.00 94.31 102 GLN A CA 1
ATOM 764 C C . GLN A 1 102 ? -21.006 -7.787 30.178 1.00 94.31 102 GLN A C 1
ATOM 766 O O . GLN A 1 102 ? -21.857 -8.322 30.892 1.00 94.31 102 GLN A O 1
ATOM 771 N N . ARG A 1 103 ? -19.798 -7.431 30.636 1.00 92.94 103 ARG A N 1
ATOM 772 C CA . ARG A 1 103 ? -19.387 -7.594 32.039 1.00 92.94 103 ARG A CA 1
ATOM 773 C C . ARG A 1 103 ? -20.264 -6.761 32.965 1.00 92.94 103 ARG A C 1
ATOM 775 O O . ARG A 1 103 ? -20.817 -7.310 33.912 1.00 92.94 103 ARG A O 1
ATOM 782 N N . ASP A 1 104 ? -20.486 -5.495 32.635 1.00 92.38 104 ASP A N 1
ATOM 783 C CA . ASP A 1 104 ? -21.332 -4.594 33.418 1.00 92.38 104 ASP A CA 1
ATOM 784 C C . ASP A 1 104 ? -22.782 -5.089 33.470 1.00 92.38 104 ASP A C 1
ATOM 786 O O . ASP A 1 104 ? -23.435 -5.034 34.513 1.00 92.38 104 ASP A O 1
ATOM 790 N N . LEU A 1 105 ? -23.312 -5.602 32.353 1.00 89.12 105 LEU A N 1
ATOM 791 C CA . LEU A 1 105 ? -24.636 -6.225 32.317 1.00 89.12 105 LEU A CA 1
ATOM 792 C C . LEU A 1 105 ? -24.682 -7.493 33.171 1.00 89.12 105 LEU A C 1
ATOM 794 O O . LEU A 1 105 ? -25.664 -7.703 33.881 1.00 89.12 105 LEU A O 1
ATOM 798 N N . ALA A 1 106 ? -23.646 -8.331 33.133 1.00 88.00 106 ALA A N 1
ATOM 799 C CA . ALA A 1 106 ? -23.565 -9.533 33.956 1.00 88.00 106 ALA A CA 1
ATOM 800 C C . ALA A 1 106 ? -23.482 -9.190 35.451 1.00 88.00 106 ALA A C 1
ATOM 802 O O . ALA A 1 106 ? -24.175 -9.806 36.260 1.00 88.00 106 ALA A O 1
ATOM 803 N N . GLU A 1 107 ? -22.707 -8.171 35.822 1.00 86.81 107 GLU A N 1
ATOM 804 C CA . GLU A 1 107 ? -22.640 -7.666 37.192 1.00 86.81 107 GLU A CA 1
ATOM 805 C C . GLU A 1 107 ? -23.987 -7.101 37.650 1.00 86.81 107 GLU A C 1
ATOM 807 O O . GLU A 1 107 ? -24.467 -7.472 38.721 1.00 86.81 107 GLU A O 1
ATOM 812 N N . LYS A 1 108 ? -24.663 -6.295 36.822 1.00 88.38 108 LYS A N 1
ATOM 813 C CA . LYS A 1 108 ? -26.016 -5.789 37.118 1.00 88.38 108 LYS A CA 1
ATOM 814 C C . LYS A 1 108 ? -27.034 -6.920 37.266 1.00 88.38 108 LYS A C 1
ATOM 816 O O . LYS A 1 108 ? -27.835 -6.895 38.197 1.00 88.38 108 LYS A O 1
ATOM 821 N N . ARG A 1 109 ? -26.972 -7.940 36.402 1.00 86.81 109 ARG A N 1
ATOM 822 C CA . ARG A 1 109 ? -27.802 -9.155 36.498 1.00 86.81 109 ARG A CA 1
ATOM 823 C C . ARG A 1 109 ? -27.504 -9.963 37.758 1.00 86.81 109 ARG A C 1
ATOM 825 O O . ARG A 1 109 ? -28.423 -10.538 38.330 1.00 86.81 109 ARG A O 1
ATOM 832 N N . ARG A 1 110 ? -26.246 -9.995 38.204 1.00 86.06 110 ARG A N 1
ATOM 833 C CA . ARG A 1 110 ? -25.847 -10.646 39.458 1.00 86.06 110 ARG A CA 1
ATOM 834 C C . ARG A 1 110 ? -26.381 -9.896 40.675 1.00 86.06 110 ARG A C 1
ATOM 836 O O . ARG A 1 110 ? -26.854 -10.533 41.608 1.00 86.06 110 ARG A O 1
ATOM 843 N N . VAL A 1 111 ? -26.290 -8.566 40.675 1.00 85.81 111 VAL A N 1
ATOM 844 C CA . VAL A 1 111 ? -26.740 -7.711 41.787 1.00 85.81 111 VAL A CA 1
ATOM 845 C C . VAL A 1 111 ? -28.264 -7.707 41.902 1.00 85.81 111 VAL A C 1
ATOM 847 O O . VAL A 1 111 ? -28.791 -7.769 43.009 1.00 85.81 111 VAL A O 1
ATOM 850 N N . ALA A 1 112 ? -28.971 -7.659 40.774 1.00 77.19 112 ALA A N 1
ATOM 851 C CA . ALA A 1 112 ? -30.427 -7.606 40.739 1.00 77.19 112 ALA A CA 1
ATOM 852 C C . ALA A 1 112 ? -30.989 -8.595 39.698 1.00 77.19 112 ALA A C 1
ATOM 854 O O . ALA A 1 112 ? -31.392 -8.194 38.597 1.00 77.19 112 ALA A O 1
ATOM 855 N N . PRO A 1 113 ? -31.026 -9.900 40.025 1.00 78.94 113 PRO A N 1
ATOM 856 C CA . PRO A 1 113 ? -31.560 -10.913 39.125 1.00 78.94 113 PRO A CA 1
ATOM 857 C C . PRO A 1 113 ? -33.042 -10.645 38.836 1.00 78.94 113 PRO A C 1
ATOM 859 O O . PRO A 1 113 ? -33.856 -10.496 39.743 1.00 78.94 113 PRO A O 1
ATOM 862 N N . GLY A 1 114 ? -33.401 -10.565 37.553 1.00 73.69 114 GLY A N 1
ATOM 863 C CA . GLY A 1 114 ? -34.783 -10.361 37.105 1.00 73.69 114 GLY A CA 1
ATOM 864 C C . GLY A 1 114 ? -35.325 -8.931 37.215 1.00 73.69 114 GLY A C 1
ATOM 865 O O . GLY A 1 114 ? -36.436 -8.702 36.754 1.00 73.69 114 GLY A O 1
ATOM 866 N N .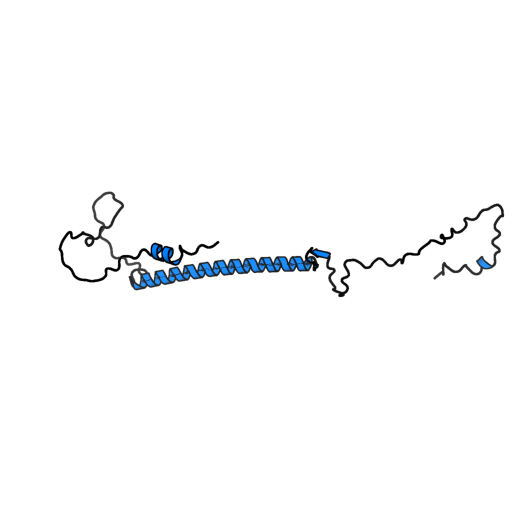 TRP A 1 115 ? -34.566 -7.972 37.762 1.00 74.69 115 TRP A N 1
ATOM 867 C CA . TRP A 1 115 ? -34.957 -6.552 37.798 1.00 74.69 115 TRP A CA 1
ATOM 868 C C . TRP A 1 115 ? -34.638 -5.815 36.488 1.00 74.69 115 TRP A C 1
ATOM 870 O O . TRP A 1 115 ? -35.359 -4.902 36.100 1.00 74.69 115 TRP A O 1
ATOM 880 N N . LEU A 1 116 ? -33.552 -6.200 35.804 1.00 69.25 116 LEU A N 1
ATOM 881 C CA . LEU A 1 116 ? -33.108 -5.543 34.566 1.00 69.25 116 LEU A CA 1
ATOM 882 C C . LEU A 1 116 ? -33.885 -6.010 33.322 1.00 69.25 116 LEU A C 1
ATOM 884 O O . LEU A 1 116 ? -34.080 -5.227 32.401 1.00 69.25 116 LEU A O 1
ATOM 888 N N . ASP A 1 117 ? -34.309 -7.278 33.300 1.00 71.25 117 ASP A N 1
ATOM 889 C CA . ASP A 1 117 ? -34.887 -7.936 32.118 1.00 71.25 117 ASP A CA 1
ATOM 890 C C . ASP A 1 117 ? -36.434 -8.008 32.155 1.00 71.25 117 ASP A C 1
ATOM 892 O O . ASP A 1 117 ? -37.046 -8.497 31.208 1.00 71.25 117 ASP A O 1
ATOM 896 N N . ARG A 1 118 ? -37.087 -7.555 33.238 1.00 76.50 118 ARG A N 1
ATOM 897 C CA . ARG A 1 118 ? -38.557 -7.542 33.368 1.00 76.50 118 ARG A CA 1
ATOM 898 C C . ARG A 1 118 ? -39.095 -6.117 33.344 1.00 76.50 118 ARG A C 1
ATOM 900 O O . ARG A 1 118 ? -38.543 -5.222 33.977 1.00 76.50 118 ARG A O 1
ATOM 907 N N . GLU A 1 119 ? -40.210 -5.924 32.649 1.00 70.12 119 GLU A N 1
ATOM 908 C CA . GLU A 1 119 ? -40.867 -4.613 32.529 1.00 70.12 119 GLU A CA 1
ATOM 909 C C . GLU A 1 119 ? -41.756 -4.276 33.738 1.00 70.12 119 GLU A C 1
ATOM 911 O O . GLU A 1 119 ? -42.104 -3.119 33.970 1.00 70.12 119 GLU A O 1
ATOM 916 N N . GLU A 1 120 ? -42.075 -5.281 34.555 1.00 74.00 120 GLU A N 1
ATOM 917 C CA . GLU A 1 120 ? -42.846 -5.144 35.789 1.00 74.00 120 GLU A CA 1
ATOM 918 C C . GLU A 1 120 ? -41.985 -4.520 36.894 1.00 74.00 120 GLU A C 1
ATOM 920 O O . GLU A 1 120 ? -41.274 -5.200 37.637 1.00 74.00 120 GLU A O 1
ATOM 925 N N . LYS A 1 121 ? -42.042 -3.193 37.007 1.00 75.00 121 LYS A N 1
ATOM 926 C CA . LYS A 1 121 ? -41.446 -2.452 38.123 1.00 75.00 121 LYS A CA 1
ATOM 927 C C . LYS A 1 121 ? -42.479 -2.286 39.231 1.00 75.00 121 LYS A C 1
ATOM 929 O O . LYS A 1 121 ? -43.645 -2.002 38.964 1.00 75.00 121 LYS A O 1
ATOM 934 N N . LEU A 1 122 ? -42.044 -2.435 40.482 1.00 75.38 122 LEU A N 1
ATOM 935 C CA . LEU A 1 122 ? -42.895 -2.137 41.633 1.00 75.38 122 LEU A CA 1
ATOM 936 C C . LEU A 1 122 ? -43.346 -0.672 41.557 1.00 75.38 122 LEU A C 1
ATOM 938 O O . LEU A 1 122 ? -42.521 0.228 41.392 1.00 75.38 122 LEU A O 1
ATOM 942 N N . LEU A 1 123 ? -44.654 -0.444 41.677 1.00 74.69 123 LEU A N 1
ATOM 943 C CA . LEU A 1 123 ? -45.231 0.892 41.774 1.00 74.69 123 LEU A CA 1
ATOM 944 C C . LEU A 1 123 ? -44.640 1.599 42.996 1.00 74.69 123 LEU A C 1
ATOM 946 O O . LEU A 1 123 ? -44.825 1.162 44.132 1.00 74.69 123 LEU A O 1
ATOM 950 N N . GLN A 1 124 ? -43.919 2.689 42.751 1.00 72.75 124 GLN A N 1
ATOM 951 C CA . GLN A 1 124 ? -43.470 3.569 43.817 1.00 72.75 124 GLN A CA 1
ATOM 952 C C . GLN A 1 124 ? -44.620 4.502 44.205 1.00 72.75 124 GLN A C 1
ATOM 954 O O . GLN A 1 124 ? -45.278 5.054 43.319 1.00 72.75 124 GLN A O 1
ATOM 959 N N . PRO A 1 125 ? -44.876 4.704 45.507 1.00 80.12 125 PRO A N 1
ATOM 960 C CA . PRO A 1 125 ? -45.838 5.699 45.945 1.00 80.12 125 PRO A CA 1
ATOM 961 C C . PRO A 1 125 ? -45.389 7.082 45.471 1.00 80.12 125 PRO A C 1
ATOM 963 O O . PRO A 1 125 ? -44.333 7.574 45.866 1.00 80.12 125 PRO A O 1
ATOM 966 N N . THR A 1 126 ? -46.190 7.732 44.632 1.00 66.94 126 THR A N 1
ATOM 967 C CA . THR A 1 126 ? -46.012 9.159 44.365 1.00 66.94 126 THR A CA 1
ATOM 968 C C . THR A 1 126 ? -46.440 9.915 45.615 1.00 66.94 126 THR A C 1
ATOM 970 O O . THR A 1 126 ? -47.612 9.862 45.997 1.00 66.94 126 THR A O 1
ATOM 973 N N . HIS A 1 127 ? -45.511 10.613 46.267 1.00 60.50 127 HIS A N 1
ATOM 974 C CA . HIS A 1 127 ? -45.867 11.514 47.354 1.00 60.50 127 HIS A CA 1
ATOM 975 C C . HIS A 1 127 ? -46.744 12.631 46.784 1.00 60.50 127 HIS A C 1
ATOM 977 O O . HIS A 1 127 ? -46.297 13.443 45.976 1.00 60.50 127 HIS A O 1
ATOM 983 N N . ALA A 1 128 ? -48.014 12.656 47.185 1.00 58.53 128 ALA A N 1
ATOM 984 C CA . ALA A 1 128 ? -48.913 13.764 46.912 1.00 58.53 128 ALA A CA 1
ATOM 985 C C . ALA A 1 128 ? -48.512 14.964 47.786 1.00 58.53 128 ALA A C 1
ATOM 987 O O . ALA A 1 128 ? -49.177 15.292 48.763 1.00 58.53 128 ALA A O 1
ATOM 988 N N . SER A 1 129 ? -47.402 15.614 47.451 1.00 49.81 129 SER A N 1
ATOM 989 C CA . SER A 1 129 ? -47.101 16.968 47.903 1.00 49.81 129 SER A CA 1
ATOM 990 C C . SER A 1 129 ? -46.684 17.766 46.682 1.00 49.81 129 SER A C 1
ATOM 992 O O . SER A 1 129 ? -45.686 17.461 46.033 1.00 49.81 129 SER A O 1
ATOM 994 N N . GLY A 1 130 ? -47.522 18.736 46.328 1.00 49.72 130 GLY A N 1
ATOM 995 C CA . GLY A 1 130 ? -47.303 19.601 45.185 1.00 49.72 130 GLY A CA 1
ATOM 996 C C . GLY A 1 130 ? -45.931 20.276 45.208 1.00 49.72 130 GLY A C 1
ATOM 997 O O . GLY A 1 130 ? -45.427 20.645 46.259 1.00 49.72 130 GLY A O 1
ATOM 998 N N . GLN A 1 131 ? -45.411 20.468 43.997 1.00 46.34 131 GLN A N 1
ATOM 999 C CA . GLN A 1 131 ? -44.367 21.418 43.612 1.00 46.34 131 GLN A CA 1
ATOM 1000 C C . GLN A 1 131 ? -42.961 21.230 44.214 1.00 46.34 131 GLN A C 1
ATOM 1002 O O . GLN A 1 131 ? -42.667 21.613 45.334 1.00 46.34 131 GLN A O 1
ATOM 1007 N N . ALA A 1 132 ? -42.080 20.778 43.313 1.00 47.53 132 ALA A N 1
ATOM 1008 C CA . ALA A 1 132 ? -40.685 21.181 43.142 1.00 47.53 132 ALA A CA 1
ATOM 1009 C C . ALA A 1 132 ? -39.703 20.987 44.312 1.00 47.53 132 ALA A C 1
ATOM 1011 O O . ALA A 1 132 ? -39.534 21.866 45.147 1.00 47.53 132 ALA A O 1
ATOM 1012 N N . SER A 1 133 ? -38.871 19.953 44.191 1.00 38.78 133 SER A N 1
ATOM 1013 C CA . SER A 1 133 ? -37.417 20.129 44.275 1.00 38.78 133 SER A CA 1
ATOM 1014 C C . SER A 1 133 ? -36.687 18.922 43.687 1.00 38.78 133 SER A C 1
ATOM 1016 O O . SER A 1 133 ? -36.903 17.770 44.053 1.00 38.78 133 SER A O 1
ATOM 1018 N N . THR A 1 134 ? -35.821 19.215 42.724 1.00 48.56 134 THR A N 1
ATOM 1019 C CA . THR A 1 134 ? -34.657 18.403 42.386 1.00 48.56 134 THR A CA 1
ATOM 1020 C C . THR A 1 134 ? -33.792 18.256 43.647 1.00 48.56 134 THR A C 1
ATOM 1022 O O . THR A 1 134 ? -33.708 19.201 44.424 1.00 48.56 134 THR A O 1
ATOM 1025 N N . GLU A 1 135 ? -33.119 17.109 43.780 1.00 45.38 135 GLU A N 1
ATOM 1026 C CA . GLU A 1 135 ? -32.012 16.794 44.707 1.00 45.38 135 GLU A CA 1
ATOM 1027 C C . GLU A 1 135 ? -32.308 15.923 45.947 1.00 45.38 135 GLU A C 1
ATOM 1029 O O . GLU A 1 135 ? -33.147 16.208 46.794 1.00 45.38 135 GLU A O 1
ATOM 1034 N N . ALA A 1 136 ? -31.481 14.872 46.032 1.00 43.69 136 ALA A N 1
ATOM 1035 C CA . ALA A 1 136 ? -31.087 14.086 47.199 1.00 43.69 136 ALA A CA 1
ATOM 1036 C C . ALA A 1 136 ? -32.155 13.224 47.901 1.00 43.69 136 ALA A C 1
ATOM 1038 O O . ALA A 1 136 ? -32.726 13.575 48.930 1.00 43.69 136 ALA A O 1
ATOM 1039 N N . HIS A 1 137 ? -32.273 11.981 47.422 1.00 47.44 137 HIS A N 1
ATOM 1040 C CA . HIS A 1 137 ? -32.627 10.827 48.253 1.00 47.44 137 HIS A CA 1
ATOM 1041 C C . HIS A 1 137 ? -31.646 10.718 49.439 1.00 47.44 137 HIS A C 1
ATOM 1043 O O . HIS A 1 137 ? -30.605 10.073 49.333 1.00 47.44 137 HIS A O 1
ATOM 1049 N N . GLN A 1 138 ? -31.967 11.330 50.578 1.00 48.84 138 GLN A N 1
ATOM 1050 C CA . GLN A 1 138 ? -31.314 10.999 51.843 1.00 48.84 138 GLN A CA 1
ATOM 1051 C C . GLN A 1 138 ? -31.970 9.734 52.404 1.00 48.84 138 GLN A C 1
ATOM 1053 O O . GLN A 1 138 ? -33.131 9.733 52.816 1.00 48.84 138 GLN A O 1
ATOM 1058 N N . SER A 1 139 ? -31.231 8.627 52.353 1.00 54.34 139 SER A N 1
ATOM 1059 C CA . SER A 1 139 ? -31.630 7.354 52.946 1.00 54.34 139 SER A CA 1
ATOM 1060 C C . SER A 1 139 ? -31.593 7.469 54.473 1.00 54.34 139 SER A C 1
ATOM 1062 O O . SER A 1 139 ? -30.630 7.978 55.038 1.00 54.34 139 SER A O 1
ATOM 1064 N N . LEU A 1 140 ? -32.625 6.962 55.151 1.00 55.28 140 LEU A N 1
ATOM 1065 C CA . LEU A 1 140 ? -32.837 7.044 56.607 1.00 55.28 140 LEU A CA 1
ATOM 1066 C C . LEU A 1 140 ? -31.701 6.415 57.454 1.00 55.28 140 LEU A C 1
ATOM 1068 O O . LEU A 1 140 ? -31.651 6.610 58.666 1.00 55.28 140 LEU A O 1
ATOM 1072 N N . LEU A 1 141 ? -30.778 5.690 56.816 1.00 57.97 141 LEU A N 1
ATOM 1073 C CA . LEU A 1 141 ? -29.589 5.081 57.421 1.00 57.97 141 LEU A CA 1
ATOM 1074 C C . LEU A 1 141 ? -28.372 6.021 57.506 1.00 57.97 141 LEU A C 1
ATOM 1076 O O . LEU A 1 141 ? -27.425 5.688 58.208 1.00 57.97 141 LEU A O 1
ATOM 1080 N N . ASP A 1 142 ? -28.394 7.182 56.847 1.00 54.88 142 ASP A N 1
ATOM 1081 C CA . ASP A 1 142 ? -27.251 8.113 56.786 1.00 54.88 142 ASP A CA 1
ATOM 1082 C C . ASP A 1 142 ? -27.272 9.178 57.901 1.00 54.88 142 ASP A C 1
ATOM 1084 O O . ASP A 1 142 ? -26.719 10.271 57.791 1.00 54.88 142 ASP A O 1
ATOM 1088 N N . ARG A 1 143 ? -27.968 8.885 59.004 1.00 55.91 143 ARG A N 1
ATOM 1089 C CA . ARG A 1 143 ? -28.028 9.765 60.174 1.00 55.91 143 ARG A CA 1
ATOM 1090 C C . ARG A 1 143 ? -26.735 9.589 60.983 1.00 55.91 143 ARG A C 1
ATOM 1092 O O . ARG A 1 143 ? -26.551 8.514 61.556 1.00 55.91 143 ARG A O 1
ATOM 1099 N N . PRO A 1 144 ? -25.857 10.605 61.100 1.00 46.25 144 PRO A N 1
ATOM 1100 C CA . PRO A 1 144 ? -24.636 10.461 61.879 1.00 46.25 144 PRO A CA 1
ATOM 1101 C C . PRO A 1 144 ? -24.991 10.334 63.364 1.00 46.25 144 PRO A C 1
ATOM 1103 O O . PRO A 1 144 ? -25.524 11.258 63.984 1.00 46.25 144 PRO A O 1
ATOM 1106 N N . VAL A 1 145 ? -24.710 9.162 63.934 1.00 46.69 145 VAL A N 1
ATOM 1107 C CA . VAL A 1 145 ? -24.731 8.931 65.380 1.00 46.69 145 VAL A CA 1
ATOM 1108 C C . VAL A 1 145 ? -23.460 9.558 65.939 1.00 46.69 145 VAL A C 1
ATOM 1110 O O . VAL A 1 145 ? -22.383 8.972 65.884 1.00 46.69 145 VAL A O 1
ATOM 1113 N N . ALA A 1 146 ? -23.581 10.789 66.426 1.00 45.97 146 ALA A N 1
ATOM 1114 C CA . ALA A 1 146 ? -22.536 11.398 67.222 1.00 45.97 146 ALA A CA 1
ATOM 1115 C C . ALA A 1 146 ? -22.427 10.663 68.569 1.00 45.97 146 ALA A C 1
ATOM 1117 O O . ALA A 1 146 ? -23.398 10.577 69.319 1.00 45.97 146 ALA A O 1
ATOM 1118 N N . ASP A 1 147 ? -21.209 10.193 68.829 1.00 46.28 147 ASP A N 1
ATOM 1119 C CA . ASP A 1 147 ? -20.594 10.020 70.143 1.00 46.28 147 ASP A CA 1
ATOM 1120 C C . ASP A 1 147 ? -21.109 8.871 71.026 1.00 46.28 147 ASP A C 1
ATOM 1122 O O . ASP A 1 147 ? -21.901 9.075 71.941 1.00 46.28 147 ASP A O 1
ATOM 1126 N N . GLN A 1 148 ? -20.581 7.659 70.799 1.00 44.25 148 GLN A N 1
ATOM 1127 C CA . GLN A 1 148 ? -20.307 6.717 71.889 1.00 44.25 148 GLN A CA 1
ATOM 1128 C C . GLN A 1 148 ? -18.976 5.997 71.656 1.00 44.25 148 GLN A C 1
ATOM 1130 O O . GLN A 1 148 ? -18.773 5.247 70.703 1.00 44.25 148 GLN A O 1
ATOM 1135 N N . THR A 1 149 ? -18.067 6.276 72.576 1.00 45.38 149 THR A N 1
ATOM 1136 C CA . THR A 1 149 ? -16.776 5.649 72.796 1.00 45.38 149 THR A CA 1
ATOM 1137 C C . THR A 1 149 ? -16.919 4.138 72.972 1.00 45.38 149 THR A C 1
ATOM 1139 O O . THR A 1 149 ? -17.540 3.686 73.926 1.00 45.38 149 THR A O 1
ATOM 1142 N N . ASN A 1 150 ? -16.301 3.336 72.101 1.00 36.12 150 ASN A N 1
ATOM 1143 C CA . ASN A 1 150 ? -15.677 2.079 72.512 1.00 36.12 150 ASN A CA 1
ATOM 1144 C C . ASN A 1 150 ? -14.701 1.555 71.459 1.00 36.12 150 ASN A C 1
ATOM 1146 O O . ASN A 1 150 ? -14.910 1.614 70.252 1.00 36.12 150 ASN A O 1
ATOM 1150 N N . LYS A 1 151 ? -13.577 1.106 71.995 1.00 48.69 151 LYS A N 1
ATOM 1151 C CA . LYS A 1 151 ? -12.362 0.666 71.335 1.00 48.69 151 LYS A CA 1
ATOM 1152 C C . LYS A 1 151 ? -12.523 -0.807 70.984 1.00 48.69 151 LYS A C 1
ATOM 1154 O O . LYS A 1 151 ? -12.372 -1.628 71.874 1.00 48.69 151 LYS A O 1
ATOM 1159 N N . ASP A 1 152 ? -12.746 -1.113 69.710 1.00 38.84 152 ASP A N 1
ATOM 1160 C CA . ASP A 1 152 ? -12.517 -2.450 69.166 1.00 38.84 152 ASP A CA 1
ATOM 1161 C C . ASP A 1 152 ? -11.802 -2.357 67.817 1.00 38.84 152 ASP A C 1
ATOM 1163 O O . ASP A 1 152 ? -12.254 -1.742 66.852 1.00 38.84 152 ASP A O 1
ATOM 1167 N N . THR A 1 153 ? -10.610 -2.944 67.803 1.00 50.94 153 THR A N 1
ATOM 1168 C CA . THR A 1 153 ? -9.691 -3.037 66.677 1.00 50.94 153 THR A CA 1
ATOM 1169 C C . THR A 1 153 ? -10.337 -3.794 65.522 1.00 50.94 153 THR A C 1
ATOM 1171 O O . THR A 1 153 ? -10.552 -5.001 65.584 1.00 50.94 153 THR A O 1
ATOM 1174 N N . SER A 1 154 ? -10.571 -3.094 64.422 1.00 41.19 154 SER A N 1
ATOM 1175 C CA . SER A 1 154 ? -10.686 -3.658 63.078 1.00 41.19 154 SER A CA 1
ATOM 1176 C C . SER A 1 154 ? -10.045 -2.640 62.139 1.00 41.19 154 SER A C 1
ATOM 1178 O O . SER A 1 154 ? -10.394 -1.462 62.240 1.00 41.19 154 SER A O 1
ATOM 1180 N N . PRO A 1 155 ? -9.076 -3.005 61.277 1.00 45.16 155 PRO A N 1
ATOM 1181 C CA . PRO A 1 155 ? -8.531 -2.040 60.338 1.00 45.16 155 PRO A CA 1
ATOM 1182 C C . PRO A 1 155 ? -9.647 -1.679 59.359 1.00 45.16 155 PRO A C 1
ATOM 1184 O O . PRO A 1 155 ? -10.026 -2.481 58.505 1.00 45.16 155 PRO A O 1
ATOM 1187 N N . ALA A 1 156 ? -10.203 -0.482 59.529 1.00 44.44 156 ALA A N 1
ATOM 1188 C CA . ALA A 1 156 ? -11.073 0.135 58.553 1.00 44.44 156 ALA A CA 1
ATOM 1189 C C . ALA A 1 156 ? -10.301 0.186 57.231 1.00 44.44 156 ALA A C 1
ATOM 1191 O O . ALA A 1 156 ? -9.240 0.807 57.139 1.00 44.44 156 ALA A O 1
ATOM 1192 N N . ILE A 1 157 ? -10.804 -0.524 56.220 1.00 53.62 157 ILE A N 1
ATOM 1193 C CA . ILE A 1 157 ? -10.388 -0.296 54.845 1.00 53.62 157 ILE A CA 1
ATOM 1194 C C . ILE A 1 157 ? -10.944 1.097 54.511 1.00 53.62 157 ILE A C 1
ATOM 1196 O O . ILE A 1 157 ? -12.125 1.277 54.226 1.00 53.62 157 ILE A O 1
ATOM 1200 N N . GLU A 1 158 ? -10.124 2.130 54.692 1.00 57.41 158 GLU A N 1
ATOM 1201 C CA . GLU A 1 158 ? -10.416 3.427 54.090 1.00 57.41 158 GLU A CA 1
ATOM 1202 C C . GLU A 1 158 ? -10.557 3.209 52.576 1.00 57.41 158 GLU A C 1
ATOM 1204 O O . GLU A 1 158 ? -9.840 2.364 52.021 1.00 57.41 158 GLU A O 1
ATOM 1209 N N . PRO A 1 159 ? -11.470 3.918 51.889 1.00 58.94 159 PRO A N 1
ATOM 1210 C CA . PRO A 1 159 ? -11.549 3.878 50.437 1.00 58.94 159 PRO A CA 1
ATOM 1211 C C . PRO A 1 159 ? -10.221 4.403 49.891 1.00 58.94 159 PRO A C 1
ATOM 1213 O O . PRO A 1 159 ? -9.977 5.608 49.829 1.00 58.94 159 PRO A O 1
ATOM 1216 N N . ARG A 1 160 ? -9.315 3.478 49.570 1.00 61.09 160 ARG A N 1
ATOM 1217 C CA . ARG A 1 160 ? -8.002 3.798 49.027 1.00 61.09 160 ARG A CA 1
ATOM 1218 C C . ARG A 1 160 ? -8.240 4.493 47.701 1.00 61.09 160 ARG A C 1
ATOM 1220 O O . ARG A 1 160 ? -8.796 3.905 46.779 1.00 61.09 160 ARG A O 1
ATOM 1227 N N . SER A 1 161 ? -7.883 5.770 47.648 1.00 72.19 161 SER A N 1
ATOM 1228 C CA . SER A 1 161 ? -7.961 6.564 46.432 1.00 72.19 161 SER A CA 1
ATOM 1229 C C . SER A 1 161 ? -7.022 5.941 45.402 1.00 72.19 161 SER A C 1
ATOM 1231 O O . SER A 1 161 ? -5.805 6.108 45.477 1.00 72.19 161 SER A O 1
ATOM 1233 N N . GLU A 1 162 ? -7.599 5.186 44.468 1.00 73.44 162 GLU A N 1
ATOM 1234 C CA . GLU A 1 162 ? -6.903 4.459 43.402 1.00 73.44 162 GLU A CA 1
ATOM 1235 C C . GLU A 1 162 ? -5.958 5.384 42.615 1.00 73.44 162 GLU A C 1
ATOM 1237 O O . GLU A 1 162 ? -4.852 4.995 42.253 1.00 73.44 162 GLU A O 1
ATOM 1242 N N . GLY A 1 163 ? -6.327 6.663 42.471 1.00 77.19 163 GLY A N 1
ATOM 1243 C CA . GLY A 1 163 ? -5.486 7.682 41.841 1.00 77.19 163 GLY A CA 1
ATOM 1244 C C . GLY A 1 163 ? -4.148 7.920 42.550 1.00 77.19 163 GLY A C 1
ATOM 1245 O O . GLY A 1 163 ? -3.144 8.150 41.883 1.00 77.19 163 GLY A O 1
ATOM 1246 N N . VAL A 1 164 ? -4.097 7.810 43.881 1.00 80.00 164 VAL A N 1
ATOM 1247 C CA . VAL A 1 164 ? -2.853 7.979 44.656 1.00 80.00 164 VAL A CA 1
ATOM 1248 C C . VAL A 1 164 ? -1.955 6.746 44.528 1.00 80.00 164 VAL A C 1
ATOM 1250 O O . VAL A 1 164 ? -0.731 6.877 44.499 1.00 80.00 164 VAL A O 1
ATOM 1253 N N . GLU A 1 165 ? -2.532 5.545 44.417 1.00 79.31 165 GLU A N 1
ATOM 1254 C CA . GLU A 1 165 ? -1.755 4.323 44.164 1.00 79.31 165 GLU A CA 1
ATOM 1255 C C . GLU A 1 165 ? -1.168 4.314 42.746 1.00 79.31 165 GLU A C 1
ATOM 1257 O O . GLU A 1 165 ? -0.007 3.939 42.568 1.00 79.31 165 GLU A O 1
ATOM 1262 N N . LEU A 1 166 ? -1.919 4.808 41.756 1.00 78.12 166 LEU A N 1
ATOM 1263 C CA . LEU A 1 166 ? -1.431 4.981 40.388 1.00 78.12 166 LEU A CA 1
ATOM 1264 C C . LEU A 1 166 ? -0.321 6.037 40.304 1.00 78.12 166 LEU A C 1
ATOM 1266 O O . LEU A 1 166 ? 0.705 5.783 39.675 1.00 78.12 166 LEU A O 1
ATOM 1270 N N . ASP A 1 167 ? -0.462 7.176 40.983 1.00 78.62 167 ASP A N 1
ATOM 1271 C CA . ASP A 1 167 ? 0.586 8.205 41.018 1.00 78.62 167 ASP A CA 1
ATOM 1272 C C . ASP A 1 167 ? 1.850 7.710 41.747 1.00 78.62 167 ASP A C 1
ATOM 1274 O O . ASP A 1 167 ? 2.975 7.974 41.329 1.00 78.62 167 ASP A O 1
ATOM 1278 N N . ARG A 1 168 ? 1.700 6.866 42.774 1.00 82.50 168 ARG A N 1
ATOM 1279 C CA . ARG A 1 168 ? 2.840 6.219 43.443 1.00 82.50 168 ARG A CA 1
ATOM 1280 C C . ARG A 1 168 ? 3.539 5.177 42.565 1.00 82.50 168 ARG A C 1
ATOM 1282 O O . ARG A 1 168 ? 4.759 5.043 42.647 1.00 82.50 168 ARG A O 1
ATOM 1289 N N . ALA A 1 169 ? 2.782 4.420 41.772 1.00 78.19 169 ALA A N 1
ATOM 1290 C CA . ALA A 1 169 ? 3.320 3.382 40.896 1.00 78.19 169 ALA A CA 1
ATOM 1291 C C . ALA A 1 169 ? 3.958 3.958 39.620 1.00 78.19 169 ALA A C 1
ATOM 1293 O O . ALA A 1 169 ? 4.968 3.431 39.151 1.00 78.19 169 ALA A O 1
ATOM 1294 N N . PHE A 1 170 ? 3.393 5.039 39.073 1.00 77.50 170 PHE A N 1
ATOM 1295 C CA . PHE A 1 170 ? 3.749 5.555 37.748 1.00 77.50 170 PHE A CA 1
ATOM 1296 C C . PHE A 1 170 ? 4.293 6.989 37.744 1.00 77.50 170 PHE A C 1
ATOM 1298 O O . PHE A 1 170 ? 5.026 7.342 36.823 1.00 77.50 170 PHE A O 1
ATOM 1305 N N . GLY A 1 171 ? 4.031 7.800 38.770 1.00 73.75 171 GLY A N 1
ATOM 1306 C CA . GLY A 1 171 ? 4.485 9.197 38.857 1.00 73.75 171 GLY A CA 1
ATOM 1307 C C . GLY A 1 171 ? 6.006 9.367 38.975 1.00 73.75 171 GLY A C 1
ATOM 1308 O O . GLY A 1 171 ? 6.528 10.464 38.794 1.00 73.75 171 GLY A O 1
ATOM 1309 N N . GLY A 1 172 ? 6.745 8.279 39.224 1.00 71.12 172 GLY A N 1
ATOM 1310 C CA . GLY A 1 172 ? 8.212 8.247 39.211 1.00 71.12 172 GLY A CA 1
ATOM 1311 C C . GLY A 1 172 ? 8.852 7.892 37.861 1.00 71.12 172 GLY A C 1
ATOM 1312 O O . GLY A 1 172 ? 10.080 7.926 37.755 1.00 71.12 172 GLY A O 1
ATOM 1313 N N . LEU A 1 173 ? 8.074 7.543 36.827 1.00 65.06 173 LEU A N 1
ATOM 1314 C CA . LEU A 1 173 ? 8.610 7.253 35.492 1.00 65.06 173 LEU A CA 1
ATOM 1315 C C . LEU A 1 173 ? 8.926 8.564 34.764 1.00 65.06 173 LEU A C 1
ATOM 1317 O O . LEU A 1 173 ? 8.171 9.048 33.925 1.00 65.06 173 LEU A O 1
ATOM 1321 N N . GLY A 1 174 ? 10.085 9.135 35.093 1.00 63.69 174 GLY A N 1
ATOM 1322 C CA . GLY A 1 174 ? 10.724 10.187 34.310 1.00 63.69 174 GLY A CA 1
ATOM 1323 C C . GLY A 1 174 ? 11.124 9.663 32.931 1.00 63.69 174 GLY A C 1
ATOM 1324 O O . GLY A 1 174 ? 12.286 9.327 32.707 1.00 63.69 174 GLY A O 1
ATOM 1325 N N . LEU A 1 175 ? 10.156 9.575 32.020 1.00 63.59 175 LEU A N 1
ATOM 1326 C CA . LEU A 1 175 ? 10.383 9.362 30.595 1.00 63.59 175 LEU A CA 1
ATOM 1327 C C . LEU A 1 175 ? 11.050 10.630 30.039 1.00 63.59 175 LEU A C 1
ATOM 1329 O O . LEU A 1 175 ? 10.418 11.681 29.936 1.00 63.59 175 LEU A O 1
ATOM 1333 N N . LYS A 1 176 ? 12.352 10.528 29.768 1.00 48.56 176 LYS A N 1
ATOM 1334 C CA . LYS A 1 176 ? 13.115 11.474 28.945 1.00 48.56 176 LYS A CA 1
ATOM 1335 C C . LYS A 1 176 ? 13.041 11.066 27.484 1.00 48.56 176 LYS A C 1
ATOM 1337 O O . LYS A 1 176 ? 13.056 9.841 27.232 1.00 48.56 176 LYS A O 1
#

Radius of gyration: 50.14 Å; chains: 1; bounding box: 94×34×146 Å

Foldseek 3Di:
DPPPPDDDPVVVPDPPPDDPPDDDDDDDDDDPPDDDDPPDDDPPPQPDVVPDPAGFPDADPVRDTHHVVVVVVVVVVVVVVVVVVVVVVVVVVVVVVVVVVVVVVVVVCVVPPPPVPDPDDPDDDDPPDDDDDDDDPPDPVPDDDPDDDDDDDDPPPDVPPVVVVCCVVPVPPPDD

pLDDT: mean 73.59, std 16.9, range [36.12, 98.56]